Protein AF-A0A6V7KLL1-F1 (afdb_monomer_lite)

Sequence (94 aa):
DLDFNINKQYILATCGDDGSMKFWDIRNSTEPILSRTEHSHWVWSIRINRFHDQLVLTSSSDSRVILSSIPSVSSEPYGQMQNDDETSTLEETA

Structure (mmCIF, N/CA/C/O backbone):
data_AF-A0A6V7KLL1-F1
#
_entry.id   AF-A0A6V7KLL1-F1
#
loop_
_atom_site.group_PDB
_atom_site.id
_atom_site.type_symbol
_atom_site.label_atom_id
_atom_site.label_alt_id
_atom_site.label_comp_id
_atom_site.label_asym_id
_atom_site.label_entity_id
_atom_site.label_seq_id
_atom_site.pdbx_PDB_ins_code
_atom_site.Cartn_x
_atom_site.Cartn_y
_atom_site.Cartn_z
_atom_site.occupancy
_atom_site.B_iso_or_equiv
_atom_site.auth_seq_id
_atom_site.auth_comp_id
_atom_site.auth_asym_id
_atom_site.auth_atom_id
_atom_site.pdbx_PDB_model_num
ATOM 1 N N . ASP A 1 1 ? 7.976 5.356 -1.101 1.00 89.31 1 ASP A N 1
ATOM 2 C CA . ASP A 1 1 ? 7.101 6.377 -0.475 1.00 89.31 1 ASP A CA 1
ATOM 3 C C . ASP A 1 1 ? 6.202 5.703 0.557 1.00 89.31 1 ASP A C 1
ATOM 5 O O . ASP A 1 1 ? 6.135 4.475 0.565 1.00 89.31 1 ASP A O 1
ATOM 9 N N . LEU A 1 2 ? 5.574 6.461 1.450 1.00 90.38 2 LEU A N 1
ATOM 10 C CA . LEU A 1 2 ? 4.672 5.932 2.476 1.00 90.38 2 LEU A CA 1
ATOM 11 C C . LEU A 1 2 ? 3.555 6.929 2.787 1.00 90.38 2 LEU A C 1
ATOM 13 O O . LEU A 1 2 ? 3.756 8.135 2.664 1.00 90.38 2 LEU A O 1
ATOM 17 N N . ASP A 1 3 ? 2.391 6.422 3.183 1.00 89.69 3 ASP A N 1
ATOM 18 C CA . ASP A 1 3 ? 1.235 7.251 3.534 1.00 89.69 3 ASP A CA 1
ATOM 19 C C . ASP A 1 3 ? 0.410 6.622 4.661 1.00 89.69 3 ASP A C 1
ATOM 21 O O . ASP A 1 3 ? 0.322 5.398 4.777 1.00 89.69 3 ASP A O 1
ATOM 25 N N . PHE A 1 4 ? -0.196 7.462 5.497 1.00 85.69 4 PHE A N 1
ATOM 26 C CA . PHE A 1 4 ? -0.980 7.034 6.657 1.00 85.69 4 PHE A CA 1
ATOM 27 C C . PHE A 1 4 ? -2.472 7.226 6.407 1.00 85.69 4 PHE A C 1
ATOM 29 O O . PHE A 1 4 ? -2.904 8.263 5.902 1.00 85.69 4 PHE A O 1
ATOM 36 N N . ASN A 1 5 ? -3.280 6.254 6.832 1.00 82.06 5 ASN A N 1
ATOM 37 C CA . ASN A 1 5 ? -4.727 6.421 6.811 1.00 82.06 5 ASN A CA 1
ATOM 38 C C . ASN A 1 5 ? -5.164 7.332 7.977 1.00 82.06 5 ASN A C 1
ATOM 40 O O . ASN A 1 5 ? -4.893 7.054 9.144 1.00 82.06 5 ASN A O 1
ATOM 44 N N . ILE A 1 6 ? -5.865 8.423 7.661 1.00 76.12 6 ILE A N 1
ATOM 45 C CA . ILE A 1 6 ? -6.376 9.380 8.656 1.00 76.12 6 ILE A CA 1
ATOM 46 C C . ILE A 1 6 ? -7.599 8.812 9.392 1.00 76.12 6 ILE A C 1
ATOM 48 O O . ILE A 1 6 ? -7.791 9.096 10.572 1.00 76.12 6 ILE A O 1
ATOM 52 N N . ASN A 1 7 ? -8.399 7.982 8.718 1.00 74.00 7 ASN A N 1
ATOM 53 C CA . ASN A 1 7 ? -9.590 7.351 9.289 1.00 74.00 7 ASN A CA 1
ATOM 54 C C . ASN A 1 7 ? -9.223 6.151 10.177 1.00 74.00 7 ASN A C 1
ATOM 56 O O . ASN A 1 7 ? -9.819 5.946 11.233 1.00 74.00 7 ASN A O 1
ATOM 60 N N . LYS A 1 8 ? -8.172 5.408 9.803 1.00 75.00 8 LYS A N 1
ATOM 61 C CA . LYS A 1 8 ? -7.566 4.348 10.621 1.00 75.00 8 LYS A CA 1
ATOM 62 C C . LYS A 1 8 ? -6.136 4.698 10.995 1.00 75.00 8 LYS A C 1
ATOM 64 O O . LYS A 1 8 ? -5.192 4.343 10.296 1.00 75.00 8 LYS A O 1
ATOM 69 N N . GLN A 1 9 ? -5.994 5.280 12.180 1.00 73.94 9 GLN A N 1
ATOM 70 C CA . GLN A 1 9 ? -4.727 5.765 12.733 1.00 73.94 9 GLN A CA 1
ATOM 71 C C . GLN A 1 9 ? -3.594 4.721 12.770 1.00 73.94 9 GLN A C 1
ATOM 73 O O . GLN A 1 9 ? -2.423 5.087 12.819 1.00 73.94 9 GLN A O 1
ATOM 78 N N . TYR A 1 10 ? -3.929 3.428 12.748 1.00 83.25 10 TYR A N 1
ATOM 79 C CA . TYR A 1 10 ? -2.956 2.343 12.828 1.00 83.25 10 TYR A CA 1
ATOM 80 C C . TYR A 1 10 ? -2.568 1.734 11.475 1.00 83.25 10 TYR A C 1
ATOM 82 O O . TYR A 1 10 ? -1.739 0.832 11.453 1.00 83.25 10 TYR A O 1
ATOM 90 N N . ILE A 1 11 ? -3.140 2.202 10.361 1.00 87.25 11 ILE A N 1
ATOM 91 C CA . ILE A 1 11 ? -2.855 1.665 9.026 1.00 87.25 11 ILE A CA 1
ATOM 92 C C . ILE A 1 11 ? -1.817 2.532 8.316 1.00 87.25 11 ILE A C 1
ATOM 94 O O . ILE A 1 11 ? -2.020 3.728 8.093 1.00 87.25 11 ILE A O 1
ATOM 98 N N . LEU A 1 12 ? -0.725 1.888 7.914 1.00 89.25 12 LEU A N 1
ATOM 99 C CA . LEU A 1 12 ? 0.355 2.472 7.130 1.00 89.25 12 LEU A CA 1
ATOM 100 C C . LEU A 1 12 ? 0.423 1.789 5.763 1.00 89.25 12 LEU A C 1
ATOM 102 O O . LEU A 1 12 ? 0.528 0.567 5.685 1.00 89.25 12 LEU A O 1
ATOM 106 N N . ALA A 1 13 ? 0.414 2.573 4.690 1.00 90.62 13 ALA A N 1
ATOM 107 C CA . ALA A 1 13 ? 0.683 2.105 3.338 1.00 90.62 13 ALA A CA 1
ATOM 108 C C . ALA A 1 13 ? 2.126 2.412 2.941 1.00 90.62 13 ALA A C 1
ATOM 110 O O . ALA A 1 13 ? 2.656 3.488 3.222 1.0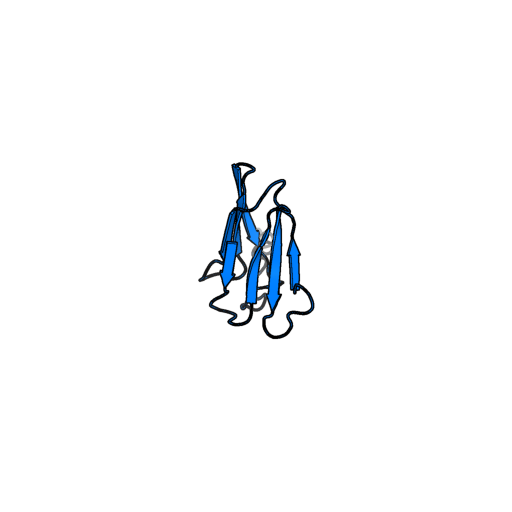0 90.62 13 ALA A O 1
ATOM 111 N N . THR A 1 14 ? 2.762 1.462 2.265 1.00 91.62 14 THR A N 1
ATOM 112 C CA . THR A 1 14 ? 4.165 1.551 1.853 1.00 91.62 14 THR A CA 1
ATOM 113 C C . THR A 1 14 ? 4.362 1.136 0.403 1.00 91.62 14 THR A C 1
ATOM 115 O O . THR A 1 14 ? 3.741 0.201 -0.098 1.00 91.62 14 THR A O 1
ATOM 118 N N . CYS A 1 15 ? 5.225 1.920 -0.229 1.00 92.44 15 CYS A N 1
ATOM 119 C CA . CYS A 1 15 ? 5.790 1.884 -1.565 1.00 92.44 15 CYS A CA 1
ATOM 120 C C . CYS A 1 15 ? 7.104 1.139 -1.822 1.00 92.44 15 CYS A C 1
ATOM 122 O O . CYS A 1 15 ? 8.097 1.604 -1.255 1.00 92.44 15 CYS A O 1
ATOM 124 N N . GLY A 1 16 ? 7.171 0.114 -2.678 1.00 89.75 16 GLY A N 1
ATOM 125 C CA . GLY A 1 16 ? 8.437 -0.548 -3.038 1.00 89.75 16 GLY A CA 1
ATOM 126 C C . GLY A 1 16 ? 8.959 -0.294 -4.461 1.00 89.75 16 GLY A C 1
ATOM 127 O O . GLY A 1 16 ? 8.215 0.042 -5.389 1.00 89.75 16 GLY A O 1
ATOM 128 N N . ASP A 1 17 ? 10.264 -0.519 -4.641 1.00 89.25 17 ASP A N 1
ATOM 129 C CA . ASP A 1 17 ? 10.908 -0.734 -5.944 1.00 89.25 17 ASP A CA 1
ATOM 130 C C . ASP A 1 17 ? 10.534 -2.105 -6.537 1.00 89.25 17 ASP A C 1
ATOM 132 O O . ASP A 1 17 ? 10.554 -2.306 -7.741 1.00 89.25 17 ASP A O 1
ATOM 136 N N . ASP A 1 18 ? 10.063 -3.044 -5.729 1.00 87.19 18 ASP A N 1
ATOM 137 C CA . ASP A 1 18 ? 9.508 -4.315 -6.204 1.00 87.19 18 ASP A CA 1
ATOM 138 C C . ASP A 1 18 ? 8.157 -4.181 -6.944 1.00 87.19 18 ASP A C 1
ATOM 140 O O . ASP A 1 18 ? 7.564 -5.184 -7.342 1.00 87.19 18 ASP A O 1
ATOM 144 N N . GLY A 1 19 ? 7.647 -2.958 -7.134 1.00 86.06 19 GLY A N 1
ATOM 145 C CA . GLY A 1 19 ? 6.342 -2.723 -7.754 1.00 86.06 19 GLY A CA 1
ATOM 146 C C . GLY A 1 19 ? 5.168 -3.067 -6.833 1.00 86.06 19 GLY A C 1
ATOM 147 O O . GLY A 1 19 ? 4.009 -3.022 -7.260 1.00 86.06 19 GLY A O 1
ATOM 148 N N . SER A 1 20 ? 5.451 -3.426 -5.576 1.00 88.44 20 SER A N 1
ATOM 149 C CA . SER A 1 20 ? 4.443 -3.811 -4.603 1.00 88.44 20 SER A CA 1
ATOM 150 C C . SER A 1 20 ? 4.048 -2.640 -3.709 1.00 88.44 20 SER A C 1
ATOM 152 O O . SER A 1 20 ? 4.856 -1.787 -3.324 1.00 88.44 20 SER A O 1
ATOM 154 N N . MET A 1 21 ? 2.764 -2.614 -3.372 1.00 91.06 21 MET A N 1
ATOM 155 C CA . MET A 1 21 ? 2.244 -1.849 -2.256 1.00 91.06 21 MET A CA 1
ATOM 156 C C . MET A 1 21 ? 1.964 -2.790 -1.091 1.00 91.06 21 MET A C 1
ATOM 158 O O . MET A 1 21 ? 1.381 -3.866 -1.267 1.00 91.06 21 MET A O 1
ATOM 162 N N . LYS A 1 22 ? 2.363 -2.379 0.111 1.00 90.62 22 LYS A N 1
ATOM 163 C CA . LYS A 1 22 ? 2.127 -3.143 1.339 1.00 90.62 22 LYS A CA 1
ATOM 164 C C . LYS A 1 22 ? 1.438 -2.286 2.379 1.00 90.62 22 LYS A C 1
ATOM 166 O O . LYS A 1 22 ? 1.813 -1.129 2.571 1.00 90.62 22 LYS A O 1
ATOM 171 N N . PHE A 1 23 ? 0.467 -2.879 3.057 1.00 89.88 23 PHE A N 1
ATOM 172 C CA . PHE A 1 23 ? -0.271 -2.270 4.154 1.00 89.88 23 PHE A CA 1
ATOM 173 C C . PHE A 1 23 ? 0.102 -2.938 5.464 1.00 89.88 23 PHE A C 1
ATOM 175 O O . PHE A 1 23 ? 0.191 -4.162 5.541 1.00 89.88 23 PHE A O 1
ATOM 182 N N . TRP A 1 24 ? 0.278 -2.127 6.495 1.00 89.19 24 TRP A N 1
ATOM 183 C CA . TRP A 1 24 ? 0.779 -2.543 7.796 1.00 89.19 24 TRP A CA 1
ATOM 184 C C . TRP A 1 24 ? -0.141 -2.029 8.896 1.00 89.19 24 TRP A C 1
ATOM 186 O O . TRP A 1 24 ? -0.602 -0.889 8.820 1.00 89.19 24 TRP A O 1
ATOM 196 N N . ASP A 1 25 ? -0.378 -2.850 9.923 1.00 88.12 25 ASP A N 1
ATOM 197 C CA . ASP A 1 25 ? -0.947 -2.381 11.190 1.00 88.12 25 ASP A CA 1
ATOM 198 C C . ASP A 1 25 ? 0.231 -2.048 12.105 1.00 88.12 25 ASP A C 1
ATOM 200 O O . ASP A 1 25 ? 1.034 -2.921 12.431 1.00 88.12 25 ASP A O 1
ATOM 204 N N . ILE A 1 26 ? 0.362 -0.801 12.551 1.00 83.69 26 ILE A N 1
ATOM 205 C CA . ILE A 1 26 ? 1.462 -0.418 13.451 1.00 83.69 26 ILE A CA 1
ATOM 206 C C . ILE A 1 26 ? 1.378 -1.109 14.821 1.00 83.69 26 ILE A C 1
ATOM 208 O O . ILE A 1 26 ? 2.369 -1.142 15.547 1.00 83.69 26 ILE A O 1
ATOM 212 N N . ARG A 1 27 ? 0.216 -1.666 15.190 1.00 84.50 27 ARG A N 1
ATOM 213 C CA . ARG A 1 27 ? 0.050 -2.464 16.416 1.00 84.50 27 ARG A CA 1
ATOM 214 C C . ARG A 1 27 ? 0.562 -3.890 16.242 1.00 84.50 27 ARG A C 1
ATOM 216 O O . ARG A 1 27 ? 0.928 -4.519 17.229 1.00 84.50 27 ARG A O 1
ATOM 223 N N . ASN A 1 28 ? 0.588 -4.390 15.008 1.00 79.38 28 ASN A N 1
ATOM 224 C CA . ASN A 1 28 ? 1.113 -5.704 14.672 1.00 79.38 28 ASN A CA 1
ATOM 225 C C . ASN A 1 28 ? 1.979 -5.626 13.407 1.00 79.38 28 ASN A C 1
ATOM 227 O O . ASN A 1 28 ? 1.534 -5.929 12.305 1.00 79.38 28 ASN A O 1
ATOM 231 N N . SER A 1 29 ? 3.236 -5.221 13.584 1.00 77.62 29 SER A N 1
ATOM 232 C CA . SER A 1 29 ? 4.204 -5.048 12.496 1.00 77.62 29 SER A CA 1
ATOM 233 C C . SER A 1 29 ? 4.885 -6.345 12.043 1.00 77.62 29 SER A C 1
ATOM 235 O O . SER A 1 29 ? 5.818 -6.290 11.243 1.00 77.62 29 SER A O 1
ATOM 237 N N . THR A 1 30 ? 4.469 -7.507 12.558 1.00 79.19 30 THR A N 1
ATOM 238 C CA . THR A 1 30 ? 5.112 -8.786 12.213 1.00 79.19 30 THR A CA 1
ATOM 239 C C . THR A 1 30 ? 4.791 -9.238 10.793 1.00 79.19 30 THR A C 1
ATOM 241 O O . THR A 1 30 ? 5.655 -9.812 10.133 1.00 79.19 30 THR A O 1
ATOM 244 N N . GLU A 1 31 ? 3.594 -8.928 10.295 1.00 83.50 31 GLU A N 1
ATOM 245 C CA . GLU A 1 31 ? 3.165 -9.274 8.945 1.00 83.50 31 GLU A CA 1
ATOM 246 C C . GLU A 1 31 ? 2.391 -8.125 8.284 1.00 83.50 31 GLU A C 1
ATOM 248 O O . GLU A 1 31 ? 1.651 -7.397 8.954 1.00 83.50 31 GLU A O 1
ATOM 253 N N . PRO A 1 32 ? 2.557 -7.924 6.965 1.00 85.56 32 PRO A N 1
ATOM 254 C CA . PRO A 1 32 ? 1.733 -6.977 6.236 1.00 85.56 32 PRO A CA 1
ATOM 255 C C . PRO A 1 32 ? 0.298 -7.507 6.172 1.00 85.56 32 PRO A C 1
ATOM 257 O O . PRO A 1 32 ? 0.065 -8.648 5.780 1.00 85.56 32 PRO A O 1
ATOM 260 N N . ILE A 1 33 ? -0.672 -6.649 6.486 1.00 85.50 33 ILE A N 1
ATOM 261 C CA . ILE A 1 33 ? -2.109 -6.948 6.375 1.00 85.50 33 ILE A CA 1
ATOM 262 C C . ILE A 1 33 ? -2.451 -7.338 4.936 1.00 85.50 33 ILE A C 1
ATOM 264 O O . ILE A 1 33 ? -3.282 -8.206 4.675 1.00 85.50 33 ILE A O 1
ATOM 268 N N . LEU A 1 34 ? -1.828 -6.640 3.987 1.00 85.75 34 LEU A N 1
ATOM 269 C CA . LEU A 1 34 ? -2.039 -6.851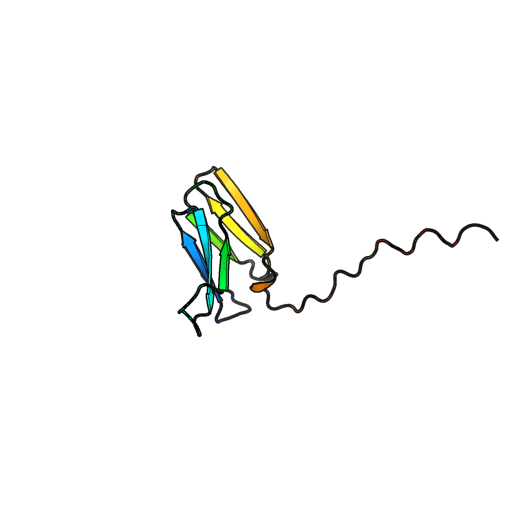 2.572 1.00 85.75 34 LEU A CA 1
ATOM 270 C C . LEU A 1 34 ? -0.768 -6.497 1.811 1.00 85.75 34 LEU A C 1
ATOM 272 O O . LEU A 1 34 ? -0.158 -5.458 2.052 1.00 85.75 34 LEU A O 1
ATOM 276 N N . SER A 1 35 ? -0.412 -7.342 0.851 1.00 88.81 35 SER A N 1
ATOM 277 C CA . SER A 1 35 ? 0.622 -7.071 -0.142 1.00 88.81 35 SER A CA 1
ATOM 278 C C . SER A 1 35 ? -0.005 -7.219 -1.518 1.00 88.81 35 SER A C 1
ATOM 280 O O . SER A 1 35 ? -0.583 -8.263 -1.823 1.00 88.81 35 SER A O 1
ATOM 282 N N . ARG A 1 36 ? 0.096 -6.184 -2.350 1.00 87.06 36 ARG A N 1
ATOM 283 C CA . ARG A 1 36 ? -0.448 -6.189 -3.708 1.00 87.06 36 ARG A CA 1
ATOM 284 C C . ARG A 1 36 ? 0.601 -5.695 -4.688 1.00 87.06 36 ARG A C 1
ATOM 286 O O . ARG A 1 36 ? 1.173 -4.630 -4.491 1.00 87.06 36 ARG A O 1
ATOM 293 N N . THR A 1 37 ? 0.823 -6.452 -5.751 1.00 88.88 37 THR A N 1
ATOM 294 C CA . THR A 1 37 ? 1.757 -6.089 -6.820 1.00 88.88 37 THR A CA 1
ATOM 295 C C . THR A 1 37 ? 0.952 -5.869 -8.085 1.00 88.88 37 THR A C 1
ATOM 297 O O . THR A 1 37 ? 0.566 -6.820 -8.757 1.00 88.88 37 THR A O 1
ATOM 300 N N . GLU A 1 38 ? 0.628 -4.610 -8.358 1.00 85.06 38 GLU A N 1
ATOM 301 C CA . GLU A 1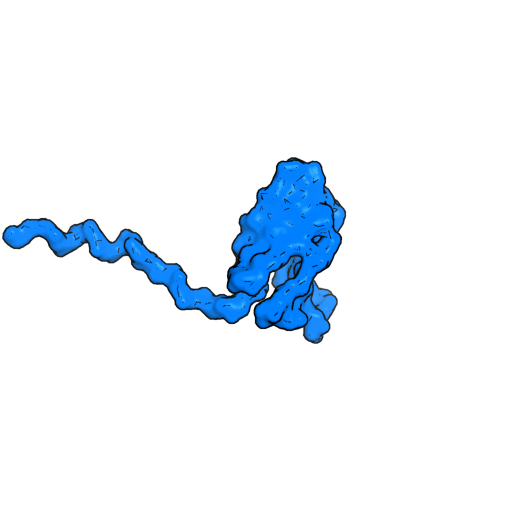 38 ? -0.177 -4.223 -9.525 1.00 85.06 38 GLU A CA 1
ATOM 302 C C . GLU A 1 38 ? 0.654 -3.526 -10.601 1.00 85.06 38 GLU A C 1
ATOM 304 O O . GLU A 1 38 ? 0.260 -3.498 -11.766 1.00 85.06 38 GLU A O 1
ATOM 309 N N . HIS A 1 39 ? 1.819 -3.001 -10.227 1.00 88.12 39 HIS A N 1
ATOM 310 C CA . HIS A 1 39 ? 2.739 -2.344 -11.139 1.00 88.12 39 HIS A CA 1
ATOM 311 C C . HIS A 1 39 ? 3.834 -3.298 -11.604 1.00 88.12 39 HIS A C 1
ATOM 313 O O . HIS A 1 39 ? 4.295 -4.160 -10.858 1.00 88.12 39 HIS A O 1
ATOM 319 N N . SER A 1 40 ? 4.284 -3.106 -12.845 1.00 87.75 40 SER A N 1
ATOM 320 C CA . SER A 1 40 ? 5.394 -3.885 -13.414 1.00 87.75 40 SER A CA 1
ATOM 321 C C . SER A 1 40 ? 6.767 -3.282 -13.092 1.00 87.75 40 SER A C 1
ATOM 323 O O . SER A 1 40 ? 7.790 -3.844 -13.480 1.00 87.75 40 SER A O 1
ATOM 325 N N . HIS A 1 41 ? 6.794 -2.114 -12.449 1.00 90.06 41 HIS A N 1
ATOM 326 C CA . HIS A 1 41 ? 7.997 -1.347 -12.149 1.00 90.06 41 HIS A CA 1
ATOM 327 C C . HIS A 1 41 ? 7.845 -0.583 -10.829 1.00 90.06 41 HIS A C 1
ATOM 329 O O . HIS A 1 41 ? 6.776 -0.563 -10.216 1.00 90.06 41 HIS A O 1
ATOM 335 N N . TRP A 1 42 ? 8.925 0.088 -10.431 1.00 91.06 42 TRP A N 1
ATOM 336 C CA . TRP A 1 42 ? 9.079 0.809 -9.169 1.00 91.06 42 TRP A CA 1
ATOM 337 C C . TRP A 1 42 ? 7.941 1.794 -8.921 1.00 91.06 42 TRP A C 1
ATOM 339 O O . TRP A 1 42 ? 7.669 2.656 -9.763 1.00 91.06 42 TRP A O 1
ATOM 349 N N . VAL A 1 43 ? 7.305 1.686 -7.754 1.00 93.75 43 VAL A N 1
ATOM 350 C CA . VAL A 1 43 ? 6.250 2.614 -7.348 1.00 93.75 43 VAL A CA 1
ATOM 351 C C . VAL A 1 43 ? 6.890 3.786 -6.621 1.00 93.75 43 VAL A C 1
ATOM 353 O O . VAL A 1 43 ? 7.473 3.645 -5.545 1.00 93.75 43 VAL A O 1
ATOM 356 N N . TRP A 1 44 ? 6.760 4.968 -7.207 1.00 90.81 44 TRP A N 1
ATOM 357 C CA . TRP A 1 44 ? 7.367 6.184 -6.680 1.00 90.81 44 TRP A CA 1
ATOM 358 C C . TRP A 1 44 ? 6.507 6.857 -5.628 1.00 90.81 44 TRP A C 1
ATOM 360 O O . TRP A 1 44 ? 7.052 7.474 -4.718 1.00 90.81 44 TRP A O 1
ATOM 370 N N . SER A 1 45 ? 5.182 6.759 -5.749 1.00 90.94 45 SER A N 1
ATOM 371 C CA . SER A 1 45 ? 4.269 7.400 -4.810 1.00 90.94 45 SER A CA 1
ATOM 372 C C . SER A 1 45 ? 3.029 6.563 -4.544 1.00 90.94 45 SER A C 1
ATOM 374 O O . SER A 1 45 ? 2.510 5.894 -5.440 1.00 90.94 45 SER A O 1
ATOM 376 N N . ILE A 1 46 ? 2.561 6.635 -3.302 1.00 92.06 46 ILE A N 1
ATOM 377 C CA . ILE A 1 46 ? 1.349 5.986 -2.812 1.00 92.06 46 ILE A CA 1
ATOM 378 C C . ILE A 1 46 ? 0.544 6.997 -2.004 1.00 92.06 46 ILE A C 1
ATOM 380 O O . ILE A 1 46 ? 1.097 7.680 -1.143 1.00 92.06 46 ILE A O 1
ATOM 384 N N . ARG A 1 47 ? -0.748 7.132 -2.295 1.00 91.44 47 ARG A N 1
ATOM 385 C CA . ARG A 1 47 ? -1.647 8.047 -1.587 1.00 91.44 47 ARG A CA 1
ATOM 386 C C . ARG A 1 47 ? -2.972 7.374 -1.291 1.00 91.44 47 ARG A C 1
ATOM 388 O O . ARG A 1 47 ? -3.593 6.807 -2.186 1.00 91.44 47 ARG A O 1
ATOM 395 N N . ILE A 1 48 ? -3.414 7.470 -0.048 1.00 89.25 48 ILE A N 1
ATOM 396 C CA . ILE A 1 48 ? -4.730 7.010 0.383 1.00 89.25 48 ILE A CA 1
ATOM 397 C C . ILE A 1 48 ? -5.698 8.188 0.285 1.00 89.25 48 ILE A C 1
ATOM 399 O O . ILE A 1 48 ? -5.388 9.317 0.680 1.00 89.25 48 ILE A O 1
ATOM 403 N N . ASN A 1 49 ? -6.891 7.943 -0.248 1.00 88.12 49 ASN A N 1
ATOM 404 C CA . ASN A 1 49 ? -7.930 8.960 -0.249 1.00 88.12 49 ASN A CA 1
ATOM 405 C C . ASN A 1 49 ? -8.433 9.202 1.186 1.00 88.12 49 ASN A C 1
ATOM 407 O O . ASN A 1 49 ? -8.780 8.278 1.916 1.00 88.12 49 ASN A O 1
ATOM 411 N N . ARG A 1 50 ? -8.483 10.476 1.589 1.00 81.62 50 ARG A N 1
ATOM 412 C CA . ARG A 1 50 ? -8.889 10.896 2.938 1.00 81.62 50 ARG A CA 1
ATOM 413 C C . ARG A 1 50 ? -10.383 10.721 3.205 1.00 81.62 50 ARG A C 1
ATOM 415 O O . ARG A 1 50 ? -10.756 10.559 4.359 1.00 81.62 50 ARG A O 1
ATOM 422 N N . PHE A 1 51 ? -11.214 10.791 2.165 1.00 79.44 51 PHE A N 1
ATOM 423 C CA . PHE A 1 51 ? -12.668 10.648 2.290 1.00 79.44 51 PHE A CA 1
ATOM 424 C C . PHE A 1 51 ? -13.095 9.186 2.177 1.00 79.44 51 PHE A C 1
ATOM 426 O O . PHE A 1 51 ? -13.804 8.691 3.040 1.00 79.44 51 PHE A O 1
ATOM 433 N N . HIS A 1 52 ? -12.610 8.494 1.144 1.00 81.56 52 HIS A N 1
ATOM 434 C CA . HIS A 1 52 ? -12.880 7.076 0.920 1.00 81.56 52 HIS A CA 1
ATOM 435 C C . HIS A 1 52 ? -11.601 6.281 1.114 1.00 81.56 52 HIS A C 1
ATOM 437 O O . HIS A 1 52 ? -10.842 6.073 0.170 1.00 81.56 52 HIS A O 1
ATOM 443 N N . ASP A 1 53 ? -11.360 5.825 2.332 1.00 82.81 53 ASP A N 1
ATOM 444 C CA . ASP A 1 53 ? -10.118 5.141 2.688 1.00 82.81 53 ASP A CA 1
ATOM 445 C C . ASP A 1 53 ? -9.958 3.741 2.071 1.00 82.81 53 ASP A C 1
ATOM 447 O O . ASP A 1 53 ? -8.877 3.158 2.124 1.00 82.81 53 ASP A O 1
ATOM 451 N N . GLN A 1 54 ? -11.005 3.234 1.416 1.00 85.94 54 GLN A N 1
ATOM 452 C CA . GLN A 1 54 ? -10.928 2.087 0.513 1.00 85.94 54 GLN A CA 1
ATOM 453 C C . GLN A 1 54 ? -10.125 2.382 -0.761 1.00 85.94 54 GLN A C 1
ATOM 455 O O . GLN A 1 54 ? -9.676 1.455 -1.422 1.00 85.94 54 GLN A O 1
ATOM 460 N N . LEU A 1 55 ? -9.970 3.647 -1.154 1.00 88.88 55 LEU A N 1
ATOM 461 C CA . LEU A 1 55 ? -9.324 4.022 -2.407 1.00 88.88 55 LEU A CA 1
ATOM 462 C C . LEU A 1 55 ? -7.860 4.382 -2.176 1.00 88.88 55 LEU A C 1
ATOM 464 O O . LEU A 1 55 ? -7.537 5.325 -1.448 1.00 88.88 55 LEU A O 1
ATOM 468 N N . VAL A 1 56 ? -6.981 3.662 -2.867 1.00 90.56 56 VAL A N 1
ATOM 469 C CA . VAL A 1 56 ? -5.536 3.880 -2.829 1.00 90.56 56 VAL A CA 1
ATOM 470 C C . VAL A 1 56 ? -5.028 4.127 -4.234 1.00 90.56 56 VAL A C 1
ATOM 472 O O . VAL A 1 56 ? -5.353 3.400 -5.166 1.00 90.56 56 VAL A O 1
ATOM 475 N N . LEU A 1 57 ? -4.231 5.175 -4.380 1.00 92.25 57 LEU A N 1
ATOM 476 C CA . LEU A 1 57 ? -3.679 5.608 -5.646 1.00 92.25 57 LEU A CA 1
ATOM 477 C C . LEU A 1 57 ? -2.169 5.403 -5.626 1.00 92.25 57 LEU A C 1
ATOM 479 O O . LEU A 1 57 ? -1.475 5.905 -4.739 1.00 92.25 57 LEU A O 1
ATOM 483 N N . THR A 1 58 ? -1.663 4.673 -6.609 1.00 93.12 58 THR A N 1
ATOM 484 C CA . THR A 1 58 ? -0.232 4.427 -6.786 1.00 93.12 58 THR A CA 1
ATOM 485 C C . THR A 1 58 ? 0.242 4.927 -8.134 1.00 93.12 58 THR A C 1
ATOM 487 O O . THR A 1 58 ? -0.462 4.835 -9.139 1.00 93.12 58 THR A O 1
ATOM 490 N N . SER A 1 59 ? 1.452 5.480 -8.149 1.00 93.56 59 SER A N 1
ATOM 491 C CA . SER A 1 59 ? 2.108 5.979 -9.354 1.00 93.56 59 SER A CA 1
ATOM 492 C C . SER A 1 59 ? 3.460 5.301 -9.516 1.00 93.56 59 SER A C 1
ATOM 494 O O . SER A 1 59 ? 4.269 5.287 -8.581 1.00 93.56 59 SER A O 1
ATOM 496 N N . SER A 1 60 ? 3.700 4.731 -10.694 1.00 93.56 60 SER A N 1
ATOM 497 C CA . SER A 1 60 ? 4.884 3.925 -10.987 1.00 93.56 60 SER A CA 1
ATOM 498 C C . SER A 1 60 ? 5.665 4.446 -12.190 1.00 93.56 60 SER A C 1
ATOM 500 O O . SER A 1 60 ? 5.188 5.238 -13.004 1.00 93.56 60 SER A O 1
ATOM 502 N N . SER A 1 61 ? 6.915 3.992 -12.290 1.00 93.25 61 SER A N 1
ATOM 503 C CA . SER A 1 61 ? 7.800 4.259 -13.424 1.00 93.25 61 SER A CA 1
ATOM 504 C C . SER A 1 61 ? 7.317 3.640 -14.737 1.00 93.25 61 SER A C 1
ATOM 506 O O . SER A 1 61 ? 7.827 4.003 -15.795 1.00 93.25 61 SER A O 1
ATOM 508 N N . ASP A 1 62 ? 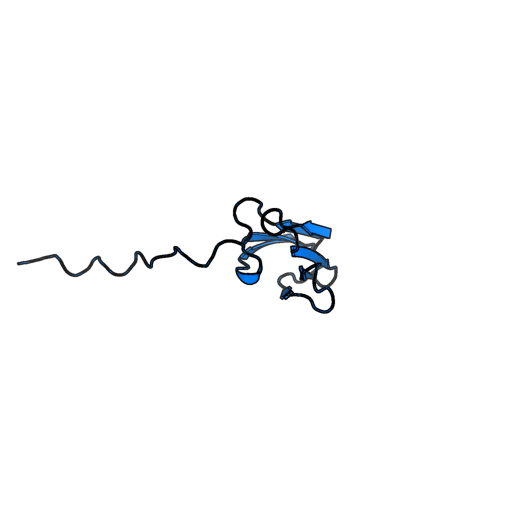6.348 2.722 -14.689 1.00 89.69 62 ASP A N 1
ATOM 509 C CA . ASP A 1 62 ? 5.693 2.141 -15.870 1.00 89.69 62 ASP A CA 1
ATOM 510 C C . ASP A 1 62 ? 4.772 3.134 -16.611 1.00 89.69 62 ASP A C 1
ATOM 512 O O . ASP A 1 62 ? 4.071 2.754 -17.550 1.00 89.69 62 ASP A O 1
ATOM 516 N N . SER A 1 63 ? 4.798 4.416 -16.220 1.00 90.50 63 SER A N 1
ATOM 517 C CA . SER A 1 63 ? 3.945 5.491 -16.740 1.00 90.50 63 SER A CA 1
ATOM 518 C C . SER A 1 63 ? 2.454 5.252 -16.494 1.00 90.50 63 SER A C 1
ATOM 520 O O . SER A 1 63 ? 1.612 5.842 -17.174 1.00 90.50 63 SER A O 1
ATOM 522 N N . ARG A 1 64 ? 2.111 4.397 -15.523 1.00 90.19 64 ARG A N 1
ATOM 523 C CA . ARG A 1 64 ? 0.732 4.147 -15.113 1.00 90.19 64 ARG A CA 1
ATOM 524 C C . ARG A 1 64 ? 0.483 4.676 -13.713 1.00 90.19 64 ARG A C 1
ATOM 526 O O . ARG A 1 64 ? 1.306 4.568 -12.804 1.0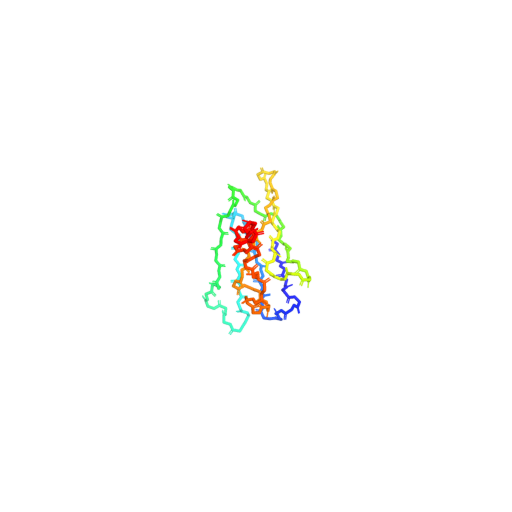0 90.19 64 ARG A O 1
ATOM 533 N N . VAL A 1 65 ? -0.723 5.201 -13.554 1.00 92.12 65 VAL A N 1
ATOM 534 C CA . VAL A 1 65 ? -1.320 5.489 -12.257 1.00 92.12 65 VAL A CA 1
ATOM 535 C C . VAL A 1 65 ? -2.470 4.515 -12.088 1.00 92.12 65 VAL A C 1
ATOM 537 O O . VAL A 1 65 ? -3.338 4.434 -12.958 1.00 92.12 65 VAL A O 1
ATOM 540 N N . ILE A 1 66 ? -2.449 3.751 -11.003 1.00 91.50 66 ILE A N 1
ATOM 541 C CA . ILE A 1 66 ? -3.481 2.762 -10.704 1.00 91.50 66 ILE A CA 1
ATOM 542 C C . ILE A 1 66 ? -4.254 3.255 -9.487 1.00 91.50 66 ILE A C 1
ATOM 544 O O . ILE A 1 66 ? -3.673 3.664 -8.483 1.00 91.50 66 ILE A O 1
ATOM 548 N N . LEU A 1 67 ? -5.578 3.247 -9.616 1.00 91.50 67 LEU A N 1
ATOM 549 C CA . LEU A 1 67 ? -6.495 3.449 -8.508 1.00 91.50 67 LEU A CA 1
ATOM 550 C C . LEU A 1 67 ? -7.045 2.085 -8.103 1.00 91.50 67 LEU A C 1
ATOM 552 O O . LEU A 1 67 ? -7.755 1.440 -8.875 1.00 91.50 67 LEU A O 1
ATOM 556 N N . SER A 1 68 ? -6.733 1.679 -6.883 1.00 88.19 68 SER A N 1
ATOM 557 C CA . SER A 1 68 ? -7.061 0.365 -6.348 1.00 88.19 68 SER A CA 1
ATOM 558 C C . SER A 1 68 ? -8.066 0.508 -5.219 1.00 88.19 68 SER A C 1
ATOM 560 O O . SER A 1 68 ? -7.861 1.279 -4.281 1.00 88.19 68 SER A O 1
ATOM 562 N N . SER A 1 69 ? -9.160 -0.248 -5.310 1.00 86.94 69 SER A N 1
ATOM 563 C CA . SER A 1 69 ? -10.135 -0.368 -4.228 1.00 86.94 69 SER A CA 1
ATOM 564 C C . SER A 1 69 ? -9.730 -1.515 -3.309 1.00 86.94 69 SER A C 1
ATOM 566 O O . SER A 1 69 ? -9.626 -2.664 -3.742 1.00 86.94 69 SER A O 1
ATOM 568 N N . ILE A 1 70 ? -9.466 -1.199 -2.047 1.00 85.25 70 ILE A N 1
ATOM 569 C CA . ILE A 1 70 ? -8.978 -2.116 -1.024 1.00 85.25 70 ILE A CA 1
ATOM 570 C C . ILE A 1 70 ? -9.905 -2.017 0.195 1.00 85.25 70 ILE A C 1
ATOM 572 O O . ILE A 1 70 ? -9.661 -1.243 1.121 1.00 85.25 70 ILE A O 1
ATOM 576 N N . PRO A 1 71 ? -10.967 -2.837 0.238 1.00 77.44 71 PRO A N 1
ATOM 577 C CA . PRO A 1 71 ? -11.920 -2.832 1.346 1.00 77.44 71 PRO A CA 1
ATOM 578 C C . PRO A 1 71 ? -11.282 -3.186 2.692 1.00 77.44 71 PRO A C 1
ATOM 580 O O . PRO A 1 71 ? -11.696 -2.676 3.726 1.00 77.44 71 PRO A O 1
ATOM 583 N N . SER A 1 72 ? -10.239 -4.024 2.693 1.00 72.19 72 SER A N 1
ATOM 584 C CA . SER A 1 72 ? -9.571 -4.483 3.919 1.00 72.19 72 SER A CA 1
ATOM 585 C C . SER A 1 72 ? -8.937 -3.350 4.733 1.00 72.19 72 SER A C 1
ATOM 587 O O . SER A 1 72 ? -8.777 -3.481 5.947 1.00 72.19 72 SER A O 1
ATOM 589 N N . VAL A 1 73 ? -8.590 -2.231 4.090 1.00 72.31 73 VAL A N 1
ATOM 590 C CA . VAL A 1 73 ? -8.060 -1.039 4.771 1.00 72.31 73 VAL A CA 1
ATOM 591 C C . VAL A 1 73 ? -9.130 0.009 5.063 1.00 72.31 73 VAL A C 1
ATOM 593 O O . VAL A 1 73 ? -8.826 0.980 5.753 1.00 72.31 73 VAL A O 1
ATOM 596 N N . SER A 1 74 ? -10.374 -0.215 4.628 1.00 73.44 74 SER A N 1
ATOM 597 C CA . SER A 1 74 ? -11.467 0.740 4.787 1.00 73.44 74 SER A CA 1
ATOM 598 C C . SER A 1 74 ? -12.090 0.721 6.178 1.00 73.44 74 SER A C 1
ATOM 600 O O . SER A 1 74 ? -12.154 -0.322 6.835 1.00 73.44 74 SER A O 1
ATOM 602 N N . SER A 1 75 ? -12.514 1.889 6.648 1.00 65.88 75 SER A N 1
ATOM 603 C CA . SER A 1 75 ? -13.169 2.109 7.939 1.00 65.88 75 SER A CA 1
ATOM 604 C C . SER A 1 75 ? -14.683 1.974 7.868 1.00 65.88 75 SER A C 1
ATOM 606 O O . SER A 1 75 ? -15.307 1.737 8.902 1.00 65.88 75 SER A O 1
ATOM 608 N N . GLU A 1 76 ? -15.274 2.098 6.680 1.00 64.69 76 GLU A N 1
ATOM 609 C CA . GLU A 1 76 ? -16.713 1.934 6.505 1.00 64.69 76 GLU A CA 1
ATOM 610 C C . GLU A 1 76 ? -17.061 0.436 6.442 1.00 64.69 76 GLU A C 1
ATOM 612 O O . GLU A 1 76 ? -16.433 -0.317 5.688 1.00 64.69 76 GLU A O 1
ATOM 617 N N . PRO A 1 77 ? -18.034 -0.050 7.240 1.00 50.31 77 PRO A N 1
ATOM 618 C CA . PRO A 1 77 ? -18.556 -1.393 7.048 1.00 50.31 77 PRO A CA 1
ATOM 619 C C . PRO A 1 77 ? -19.185 -1.457 5.654 1.00 50.31 77 PRO A C 1
ATOM 621 O O . PRO A 1 77 ? -19.904 -0.546 5.255 1.00 50.31 77 PRO A O 1
ATOM 624 N N . TYR A 1 78 ? -18.903 -2.531 4.918 1.00 52.28 78 TYR A N 1
ATOM 625 C CA . TYR A 1 78 ? -19.474 -2.825 3.601 1.00 52.28 78 TYR A CA 1
ATOM 626 C C . TYR A 1 78 ? -21.012 -2.764 3.687 1.00 52.28 78 TYR A C 1
ATOM 628 O O . TYR A 1 78 ? -21.656 -3.717 4.120 1.00 52.28 78 TYR A O 1
ATOM 636 N N . GLY A 1 79 ? -21.603 -1.609 3.390 1.00 49.72 79 GLY A N 1
ATOM 637 C CA . GLY A 1 79 ? -22.936 -1.291 3.894 1.00 49.72 79 GLY A CA 1
ATOM 638 C C . GLY A 1 79 ? -23.617 -0.157 3.149 1.00 49.72 79 GLY A C 1
ATOM 639 O O . GLY A 1 79 ? -24.163 0.719 3.799 1.00 49.72 79 GLY A O 1
ATOM 640 N N . GLN A 1 80 ? -23.554 -0.172 1.814 1.00 48.91 80 GLN A N 1
ATOM 641 C CA . GLN A 1 80 ? -24.580 0.317 0.873 1.00 48.91 80 GLN A CA 1
ATOM 642 C C . GLN A 1 80 ? -23.997 0.335 -0.552 1.00 48.91 80 GLN A C 1
ATOM 644 O O . GLN A 1 80 ? -23.663 1.368 -1.114 1.00 48.91 80 GLN A O 1
ATOM 649 N N . MET A 1 81 ? -23.894 -0.838 -1.166 1.00 49.69 81 MET A N 1
ATOM 650 C CA . MET A 1 81 ? -24.292 -0.953 -2.566 1.00 49.69 81 MET A CA 1
ATOM 651 C C . MET A 1 81 ? -25.461 -1.927 -2.543 1.00 49.69 81 MET A C 1
ATOM 653 O O . MET A 1 81 ? -25.275 -3.140 -2.605 1.00 49.69 81 MET A O 1
ATOM 657 N N . GLN A 1 82 ? -26.661 -1.398 -2.282 1.00 45.53 82 GLN A N 1
ATOM 658 C CA . GLN A 1 82 ? -27.866 -2.125 -2.658 1.00 45.53 82 GLN A CA 1
ATOM 659 C C . GLN A 1 82 ? -27.797 -2.297 -4.174 1.00 45.53 82 GLN A C 1
ATOM 661 O O . GLN A 1 82 ? -27.481 -1.358 -4.902 1.00 45.53 82 GLN A O 1
ATOM 666 N N . ASN A 1 83 ? -27.995 -3.535 -4.614 1.00 48.84 83 ASN A N 1
ATOM 667 C CA . ASN A 1 83 ? -28.252 -3.861 -6.002 1.00 48.84 83 ASN A CA 1
ATOM 668 C C . ASN A 1 83 ? -29.523 -3.113 -6.429 1.00 48.84 83 ASN A C 1
ATOM 670 O O . ASN A 1 83 ? -30.622 -3.616 -6.210 1.00 48.84 83 ASN A O 1
ATOM 674 N N . ASP A 1 84 ? -29.379 -1.939 -7.035 1.00 53.22 84 ASP A N 1
ATOM 675 C CA . ASP A 1 84 ? -30.489 -1.190 -7.639 1.00 53.22 84 ASP A CA 1
ATOM 676 C C . ASP A 1 84 ? -30.820 -1.699 -9.060 1.00 53.22 84 ASP A C 1
ATOM 678 O O . ASP A 1 84 ? -31.292 -0.936 -9.894 1.00 53.22 84 ASP A O 1
ATOM 682 N N . ASP A 1 85 ? -30.582 -2.984 -9.356 1.00 54.22 85 ASP A N 1
ATOM 683 C CA . ASP A 1 85 ? -30.717 -3.533 -10.717 1.00 54.22 85 ASP A CA 1
ATOM 684 C C . ASP A 1 85 ? -31.719 -4.698 -10.872 1.00 54.22 85 ASP A C 1
ATOM 686 O O . ASP A 1 85 ? -31.761 -5.311 -11.933 1.00 54.22 85 ASP A O 1
ATOM 690 N N . GLU A 1 86 ? -32.591 -4.997 -9.895 1.00 53.97 86 GLU A N 1
ATOM 691 C CA . GLU A 1 86 ? -33.626 -6.046 -10.077 1.00 53.97 86 GLU A CA 1
ATOM 692 C C . GLU A 1 86 ? -35.050 -5.690 -9.597 1.00 53.97 86 GLU A C 1
ATOM 694 O O . GLU A 1 86 ? -35.727 -6.509 -8.980 1.00 53.97 86 GLU A O 1
ATOM 699 N N . THR A 1 87 ? -35.580 -4.504 -9.924 1.00 45.44 87 THR A N 1
ATOM 700 C CA . THR A 1 87 ? -37.034 -4.231 -9.781 1.00 45.44 87 THR A CA 1
ATOM 701 C C . THR A 1 87 ? -37.616 -3.332 -10.880 1.00 45.44 87 THR A C 1
ATOM 703 O O . THR A 1 87 ? -38.282 -2.336 -10.604 1.00 45.44 87 THR A O 1
ATOM 706 N N . SER A 1 88 ? -37.432 -3.684 -12.155 1.00 51.88 88 SER A N 1
ATOM 707 C CA . SER A 1 88 ? -38.078 -2.950 -13.260 1.00 51.88 88 SER A CA 1
ATOM 708 C C . SER A 1 88 ? -38.59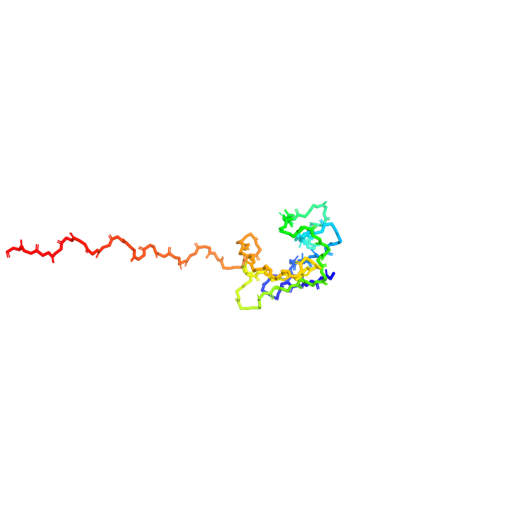6 -3.824 -14.410 1.00 51.88 88 SER A C 1
ATOM 710 O O . SER A 1 88 ? -38.524 -3.419 -15.566 1.00 51.88 88 SER A O 1
ATOM 712 N N . THR A 1 89 ? -39.182 -5.001 -14.130 1.00 51.66 89 THR A N 1
ATOM 713 C CA . THR A 1 89 ? -39.870 -5.792 -15.182 1.00 51.66 89 THR A CA 1
ATOM 714 C C . THR A 1 89 ? -41.184 -6.494 -14.792 1.00 51.66 89 THR A C 1
ATOM 716 O O . THR A 1 89 ? -41.528 -7.474 -15.445 1.00 51.66 89 THR A O 1
ATOM 719 N N . LEU A 1 90 ? -41.959 -6.058 -13.786 1.00 54.56 90 LEU A N 1
ATOM 720 C CA . LEU A 1 90 ? -43.251 -6.722 -13.481 1.00 54.56 90 LEU A CA 1
ATOM 721 C C . LEU A 1 90 ? -44.471 -5.814 -13.239 1.00 54.56 90 LEU A C 1
ATOM 723 O O . LEU A 1 90 ? -45.457 -6.279 -12.679 1.00 54.56 90 LEU A O 1
ATOM 727 N N . GLU A 1 91 ? -44.486 -4.579 -13.737 1.00 51.44 91 GLU A N 1
ATOM 728 C CA . GLU A 1 91 ? -45.749 -3.832 -13.868 1.00 51.44 91 GLU A CA 1
ATOM 729 C C . GLU A 1 91 ? -45.883 -3.204 -15.258 1.00 51.44 91 GLU A C 1
ATOM 731 O O . GLU A 1 91 ? -45.727 -2.003 -15.441 1.00 51.44 91 GLU A O 1
ATOM 736 N N . GLU A 1 92 ? -46.219 -4.024 -16.255 1.00 47.62 92 GLU A N 1
ATOM 737 C CA . GLU A 1 92 ? -47.004 -3.530 -17.386 1.00 47.62 92 GLU A CA 1
ATOM 738 C C . GLU A 1 92 ? -48.025 -4.592 -17.825 1.00 47.62 92 GLU A C 1
ATOM 740 O O . GLU A 1 92 ? -47.673 -5.726 -18.151 1.00 47.62 92 GLU A O 1
ATOM 745 N N . THR A 1 93 ? -49.292 -4.170 -17.856 1.00 44.78 93 THR A N 1
ATOM 746 C CA . THR A 1 93 ? -50.489 -4.812 -18.436 1.00 44.78 93 THR A CA 1
ATOM 747 C C . THR A 1 93 ? -51.291 -5.790 -17.558 1.00 44.78 93 THR A C 1
ATOM 749 O O . THR A 1 93 ? -51.216 -7.012 -17.677 1.00 44.78 93 THR A O 1
ATOM 752 N N . ALA A 1 94 ? -52.142 -5.199 -16.710 1.00 41.19 94 ALA A N 1
ATOM 753 C CA . ALA A 1 94 ? -53.526 -5.649 -16.535 1.00 41.19 94 ALA A CA 1
ATOM 754 C C . ALA A 1 94 ? -54.420 -4.976 -17.591 1.00 41.19 94 ALA A C 1
ATOM 756 O O . ALA A 1 94 ? -54.042 -3.867 -18.041 1.00 41.19 94 ALA A O 1
#

Secondary structure (DSSP, 8-state):
-EEE-SSSTTEEEEE-TTSEEEEEETTBTTS-SEEEE--SS-EEEEEE-SS-TTEEEEEETTS-EEEEE-GGG-SS-S-----TTS-SSS-S--

pLDDT: mean 79.06, std 15.51, range [41.19, 93.75]

InterPro domains:
  IPR001680 WD40 repeat [PS50082] (1-34)
  IPR015943 WD40/YVTN repeat-like-containing domain superfamily [G3DSA:2.130.10.10] (1-92)
  IPR019775 WD40 repeat, conserved site [PS00678] (12-26)
  IPR040323 EARP and GARP complex-interacting protein 1 [PTHR14205] (1-88)
  IPR059104 EIPR1-like, beta-propeller [PF23609] (2-67)

Organism: NCBI:txid1563983

Radius of gyration: 17.94 Å; chains: 1; bounding box: 64×20×35 Å

Foldseek 3Di:
DKDAAPLDRQWIWDFFQCQKIFIAGNVDRPDTPDIDRPDPGGWPDKDADNVFRQWIWTDGPVRDIDIGGHCSRGPDDPPDPDPPPPDDDPDDDD